Protein AF-A0A5B9PBV9-F1 (afdb_monomer)

pLDDT: mean 81.05, std 15.02, range [43.16, 98.0]

Radius of gyration: 19.59 Å; Cα contacts (8 Å, |Δi|>4): 240; chains: 1; bounding box: 50×51×48 Å

Foldseek 3Di:
DDDDPVNVVVVVVVVVVVVVPQPFDWDQPPPVPSDTWTFRDDPVNVVPFDFDDPPDPDQLADPVNLVVLQVVLQVVCCVQCVVVQWHRKDWDDWDKDFPDPPPPDPRGTFIWIKIKIWTDGRPPDPDGTFIWIWTQGSNRQITTIDTDPDPVSRVSSCVVRPRPVD

Secondary structure (DSSP, 8-state):
----HHHHHHHHHHHHHHHH-----------SS-PPPP----HHHHHHSPP--TTSSS-SS-HHHHHHHHHHHHHHHHHHTGGGTEEEEEE---EEEES---TT-SS---EEEEEEEEEEESS----PPEEEEEEEETTS-EEEPPPSS-HHHHHHHHHHS--TT-

Organism: NCBI:txid980251

Mean predicted aligned error: 9.45 Å

Nearest PDB structures (foldseek):
  8gja-assembly1_B  TM=4.152E-01  e=7.943E-01  Alvinella pompejana
  8gja-assembly2_D  TM=4.311E-01  e=1.116E+00  Alvinella pompejana
  8gja-assembly3_F  TM=4.054E-01  e=1.567E+00  Alvinella pompejana
  5wd6-assembly1_B-2  TM=2.099E-01  e=1.567E+00  Bos taurus
  8f2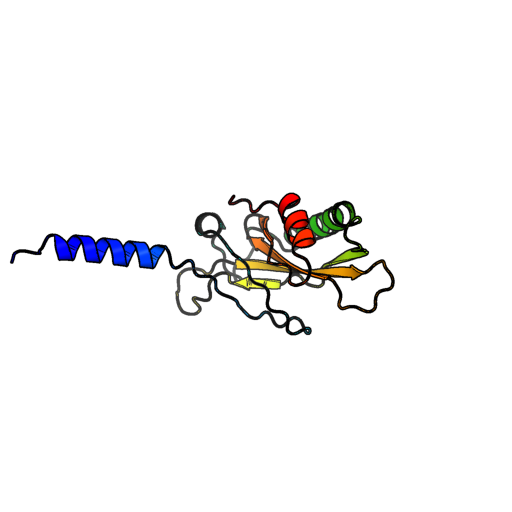u-assembly1_J  TM=2.669E-01  e=7.229E+00  Homo sapiens

Solvent-accessible surface area (backbone atoms only — not comparable to full-atom values): 9981 Å² total; per-residue (Å²): 136,84,80,54,71,67,59,55,53,52,51,52,50,51,54,52,53,58,68,64,60,66,82,78,62,72,57,76,51,79,68,94,72,76,58,61,51,43,60,83,77,55,70,67,60,60,66,70,33,59,77,52,53,97,86,53,79,81,58,87,48,46,69,70,58,53,50,52,53,52,51,51,48,29,54,50,47,45,64,72,37,51,88,71,50,36,37,64,42,44,68,81,57,78,43,83,42,70,75,51,88,58,88,82,51,94,70,67,49,36,47,28,36,41,34,43,34,41,24,39,66,59,81,78,65,94,64,82,62,50,54,39,40,34,38,36,37,32,74,67,53,60,41,71,31,55,47,86,84,44,69,68,59,39,54,51,50,39,68,78,50,53,55,90,82,118

Sequence (166 aa):
MKISILNLLLAVVIVALSFAILTQRKKPLDISTGDSFSWSIRQEALKASPTWSATEENPPLSVRKALGIADEIASNMNTETKQFDVGKWTFDSLDLVPLDNNLYSENRSKWCYLVPFQGVRLSGHSGPPYVMSMLILMDGRVIVGETHYDANLGDAIKRIYPDPTE

Structure (mmCIF, N/CA/C/O backbone):
data_AF-A0A5B9PBV9-F1
#
_entry.id   AF-A0A5B9PBV9-F1
#
loop_
_atom_site.group_PDB
_atom_site.id
_atom_site.type_symbol
_atom_site.label_atom_id
_atom_site.label_alt_id
_atom_site.label_comp_id
_atom_site.label_asym_id
_atom_site.label_entity_id
_atom_site.label_seq_id
_atom_site.pdbx_PDB_ins_code
_atom_site.Cartn_x
_atom_site.Cartn_y
_atom_site.Cartn_z
_atom_site.occupancy
_atom_site.B_iso_or_equiv
_atom_site.auth_seq_id
_atom_site.auth_comp_id
_atom_site.auth_asym_id
_atom_site.auth_atom_id
_atom_site.pdbx_PDB_model_num
ATOM 1 N N . MET A 1 1 ? -34.549 -37.134 23.822 1.00 59.34 1 MET A N 1
ATOM 2 C CA . MET A 1 1 ? -34.304 -36.572 22.476 1.00 59.34 1 MET A CA 1
ATOM 3 C C . MET A 1 1 ? -32.890 -36.975 22.061 1.00 59.34 1 MET A C 1
ATOM 5 O O . MET A 1 1 ? -31.949 -36.508 22.685 1.00 59.34 1 MET A O 1
ATOM 9 N N . LYS A 1 2 ? -32.715 -37.938 21.142 1.00 71.25 2 LYS A N 1
ATOM 10 C CA . LYS A 1 2 ? -31.380 -38.400 20.712 1.00 71.25 2 LYS A CA 1
ATOM 11 C C . LYS A 1 2 ? -30.954 -37.584 19.495 1.00 71.25 2 LYS A C 1
ATOM 13 O O . LYS A 1 2 ? -31.520 -37.758 18.421 1.00 71.25 2 LYS A O 1
ATOM 18 N N . ILE A 1 3 ? -29.994 -36.682 19.673 1.00 65.12 3 ILE A N 1
ATOM 19 C CA . ILE A 1 3 ? -29.354 -35.999 18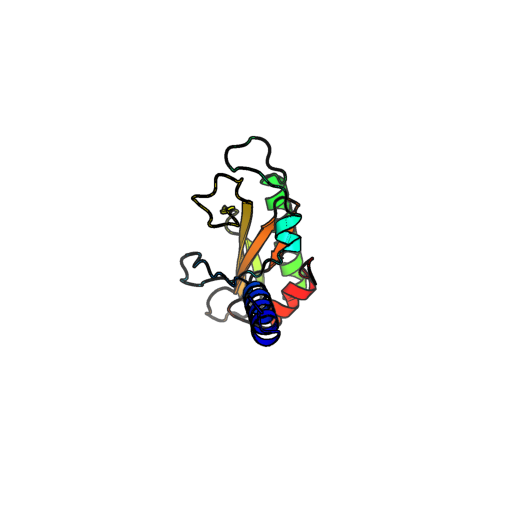.547 1.00 65.12 3 ILE A CA 1
ATOM 20 C C . ILE A 1 3 ? -28.463 -37.039 17.860 1.00 65.12 3 ILE A C 1
ATOM 22 O O . ILE A 1 3 ? -27.589 -37.626 18.494 1.00 65.12 3 ILE A O 1
ATOM 26 N N . SER A 1 4 ? -28.746 -37.326 16.589 1.00 84.44 4 SER A N 1
ATOM 27 C CA . SER A 1 4 ? -27.957 -38.261 15.786 1.00 84.44 4 SER A CA 1
ATOM 28 C C . SER A 1 4 ? -26.538 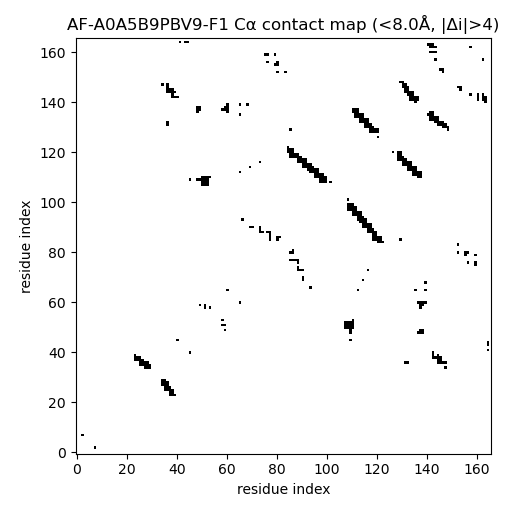-37.720 15.598 1.00 84.44 4 SER A C 1
ATOM 30 O O . SER A 1 4 ? -26.369 -36.543 15.281 1.00 84.44 4 SER A O 1
ATOM 32 N N . ILE A 1 5 ? -25.528 -38.583 15.745 1.00 85.81 5 ILE A N 1
ATOM 33 C CA . ILE A 1 5 ? -24.103 -38.264 15.523 1.00 85.81 5 ILE A CA 1
ATOM 34 C C . ILE A 1 5 ? -23.886 -37.652 14.125 1.00 85.81 5 ILE A C 1
ATOM 36 O O . ILE A 1 5 ? -23.039 -36.778 13.951 1.00 85.81 5 ILE A O 1
ATOM 40 N N . LEU A 1 6 ? -24.719 -38.034 13.151 1.00 82.69 6 LEU A N 1
ATOM 41 C CA . LEU A 1 6 ? -24.702 -37.484 11.796 1.00 82.69 6 LEU A CA 1
ATOM 42 C C . LEU A 1 6 ? -25.003 -35.974 11.763 1.00 82.69 6 LEU A C 1
ATOM 44 O O . LEU A 1 6 ? -24.358 -35.233 11.026 1.00 82.69 6 LEU A O 1
ATOM 48 N N . ASN A 1 7 ? -25.927 -35.500 12.606 1.00 81.81 7 ASN A N 1
ATOM 49 C CA . ASN A 1 7 ? -26.287 -34.081 12.677 1.00 81.81 7 ASN A CA 1
ATOM 50 C C . ASN A 1 7 ? -25.177 -33.247 13.329 1.00 81.81 7 ASN A C 1
ATOM 52 O O . ASN A 1 7 ? -24.993 -32.087 12.971 1.00 81.81 7 ASN A O 1
ATOM 56 N N . LEU A 1 8 ? -24.421 -33.842 14.260 1.00 84.75 8 LEU A N 1
ATOM 57 C CA . LEU A 1 8 ? -23.285 -33.179 14.897 1.00 84.75 8 LEU A CA 1
ATOM 58 C C . LEU A 1 8 ? -22.144 -32.963 13.892 1.00 84.75 8 LEU A C 1
ATOM 60 O O . LEU A 1 8 ? -21.598 -31.868 13.806 1.00 84.75 8 LEU A O 1
ATOM 64 N N . LEU A 1 9 ? -21.824 -33.985 13.092 1.00 87.50 9 LEU A N 1
ATOM 65 C CA . LEU A 1 9 ? -20.776 -33.895 12.071 1.00 87.50 9 LEU A CA 1
ATOM 66 C C . LEU A 1 9 ? -21.137 -32.900 10.963 1.00 87.50 9 LEU A C 1
ATOM 68 O O . LEU A 1 9 ? -20.291 -32.102 10.564 1.00 87.50 9 LEU A O 1
ATOM 72 N N . LEU A 1 10 ? -22.397 -32.889 10.519 1.00 85.69 10 LEU A N 1
ATOM 73 C CA . LEU A 1 10 ? -22.866 -31.933 9.516 1.00 85.69 10 LEU A CA 1
ATOM 74 C C . LEU A 1 10 ? -22.732 -30.482 10.010 1.00 85.69 10 LEU A C 1
ATOM 76 O O . LEU A 1 10 ? -22.262 -29.622 9.268 1.00 85.69 10 LEU A O 1
ATOM 80 N N . ALA A 1 11 ? -23.081 -30.213 11.272 1.00 83.19 11 ALA A N 1
ATOM 81 C CA . ALA A 1 11 ? -22.955 -28.881 11.860 1.00 83.19 11 ALA A CA 1
ATOM 82 C C . ALA A 1 11 ? -21.491 -28.411 11.930 1.00 83.19 11 ALA A C 1
ATOM 84 O O . ALA A 1 11 ? -21.205 -27.263 11.600 1.00 83.19 11 ALA A O 1
ATOM 85 N N . VAL A 1 12 ? -20.552 -29.294 12.286 1.00 84.19 12 VAL A N 1
ATOM 86 C CA . VAL A 1 12 ? -19.116 -28.960 12.332 1.00 84.19 12 VAL A CA 1
ATOM 87 C C . VAL A 1 12 ? -18.574 -28.634 10.938 1.00 84.19 12 VAL A C 1
ATOM 89 O O . VAL A 1 12 ? -17.844 -27.657 10.782 1.00 84.19 12 VAL A O 1
ATOM 92 N N . VAL A 1 13 ? -18.971 -29.395 9.915 1.00 79.88 13 VAL A N 1
ATOM 93 C CA . VAL A 1 13 ? -18.556 -29.149 8.523 1.00 79.88 13 VAL A CA 1
ATOM 94 C C . VAL A 1 13 ? -19.100 -27.815 8.010 1.00 79.88 13 VAL A C 1
ATOM 96 O O . VAL A 1 13 ? -18.354 -27.056 7.397 1.00 79.88 13 VAL A O 1
ATOM 99 N N . ILE A 1 14 ? -20.359 -27.482 8.314 1.00 74.50 14 ILE A N 1
ATOM 100 C CA . ILE A 1 14 ? -20.957 -26.190 7.944 1.00 74.50 14 ILE A CA 1
ATOM 101 C C . ILE A 1 14 ? -20.210 -25.035 8.623 1.00 74.50 14 ILE A C 1
ATOM 103 O O . ILE A 1 14 ? -19.864 -24.064 7.954 1.00 74.50 14 ILE A O 1
ATOM 107 N N . VAL A 1 15 ? -19.900 -25.138 9.919 1.00 73.75 15 VAL A N 1
ATOM 108 C CA . VAL A 1 15 ? -19.156 -24.098 10.654 1.00 73.75 15 VAL A CA 1
ATOM 109 C C . VAL A 1 15 ? -17.738 -23.927 10.096 1.00 73.75 15 VAL A C 1
ATOM 111 O O . VAL A 1 15 ? -17.290 -22.798 9.904 1.00 73.75 15 VAL A O 1
ATOM 114 N N . ALA A 1 16 ? -17.054 -25.026 9.768 1.00 65.38 16 ALA A N 1
ATOM 115 C CA . ALA A 1 16 ? -15.715 -24.991 9.181 1.00 65.38 16 ALA A CA 1
ATOM 116 C C . ALA A 1 16 ? -15.710 -24.384 7.766 1.00 65.38 16 ALA A C 1
ATOM 118 O O . ALA A 1 16 ? -14.874 -23.534 7.468 1.00 65.38 16 ALA A O 1
ATOM 119 N N . LEU A 1 17 ? -16.680 -24.748 6.918 1.00 60.38 17 LEU A N 1
ATOM 120 C CA . LEU A 1 17 ? -16.860 -24.137 5.597 1.00 60.38 17 LEU A CA 1
ATOM 121 C C . LEU A 1 17 ? -17.197 -22.648 5.705 1.00 60.38 17 LEU A C 1
ATOM 123 O O . LEU A 1 17 ? -16.698 -21.859 4.913 1.00 60.38 17 LEU A O 1
ATOM 127 N N . SER A 1 18 ? -17.970 -22.246 6.715 1.00 58.47 18 SER A N 1
ATOM 128 C CA . SER A 1 18 ? -18.301 -20.835 6.959 1.00 58.47 18 SER A CA 1
ATOM 129 C C . SER A 1 18 ? -17.070 -20.009 7.337 1.00 58.47 18 SER A C 1
ATOM 131 O O . SER A 1 18 ? -16.956 -18.858 6.927 1.00 58.47 18 SER A O 1
ATOM 133 N N . PHE A 1 19 ? -16.135 -20.597 8.091 1.00 55.84 19 PHE A N 1
ATOM 134 C CA . PHE A 1 19 ? -14.859 -19.967 8.442 1.00 55.84 19 PHE A CA 1
ATOM 135 C C . PHE A 1 19 ? -13.872 -19.916 7.268 1.00 55.84 19 PHE A C 1
ATOM 137 O O . PHE A 1 19 ? -13.050 -19.007 7.204 1.00 55.84 19 PHE A O 1
ATOM 144 N N . ALA A 1 20 ? -13.961 -20.871 6.339 1.00 54.41 20 ALA A N 1
ATOM 145 C CA . ALA A 1 20 ? -13.105 -20.945 5.157 1.00 54.41 20 ALA A CA 1
ATOM 146 C C . ALA A 1 20 ? -13.568 -20.049 3.998 1.00 54.41 20 ALA A C 1
ATOM 148 O O . ALA A 1 20 ? -12.806 -19.856 3.048 1.00 54.41 20 ALA A O 1
ATOM 149 N N . ILE A 1 21 ? -14.772 -19.463 4.067 1.00 50.50 21 ILE A N 1
ATOM 150 C CA . ILE A 1 21 ? -15.186 -18.377 3.167 1.00 50.50 21 ILE A CA 1
ATOM 151 C C . ILE A 1 21 ? -14.441 -17.116 3.611 1.00 50.50 21 ILE A C 1
ATOM 153 O O . ILE A 1 21 ? -14.969 -16.200 4.240 1.00 50.50 21 ILE A O 1
ATOM 157 N N . LEU A 1 22 ? -13.150 -17.125 3.290 1.00 51.12 22 LEU A N 1
ATOM 158 C CA . LEU A 1 22 ? -12.268 -15.984 3.250 1.00 51.12 22 LEU A CA 1
ATOM 159 C C . LEU A 1 22 ? -13.015 -14.891 2.489 1.00 51.12 22 LEU A C 1
ATOM 161 O O . LEU A 1 22 ? -13.357 -15.043 1.315 1.00 51.12 22 LEU A O 1
ATOM 165 N N . THR A 1 23 ? -13.318 -13.800 3.173 1.00 51.47 23 THR A N 1
ATOM 166 C CA . THR A 1 23 ? -13.907 -12.615 2.568 1.00 51.47 23 THR A CA 1
ATOM 167 C C . THR A 1 23 ? -12.895 -11.981 1.617 1.00 51.47 23 THR A C 1
ATOM 169 O O . THR A 1 23 ? -12.255 -10.993 1.962 1.00 51.47 23 THR A O 1
ATOM 172 N N . GLN A 1 24 ? -12.754 -12.521 0.404 1.00 47.03 24 GLN A N 1
ATOM 173 C CA . GLN A 1 24 ? -12.255 -11.747 -0.725 1.00 47.03 24 GLN A CA 1
ATOM 174 C C . GLN A 1 24 ? -13.316 -10.695 -1.038 1.00 47.03 24 GLN A C 1
ATOM 176 O O . GLN A 1 24 ? -14.338 -10.977 -1.662 1.00 47.03 24 GLN A O 1
ATOM 181 N N . ARG A 1 25 ? -13.119 -9.474 -0.543 1.00 50.69 25 ARG A N 1
ATOM 182 C CA . ARG A 1 25 ? -13.978 -8.340 -0.884 1.00 50.69 25 ARG A CA 1
ATOM 183 C C . ARG A 1 25 ? -13.215 -7.404 -1.803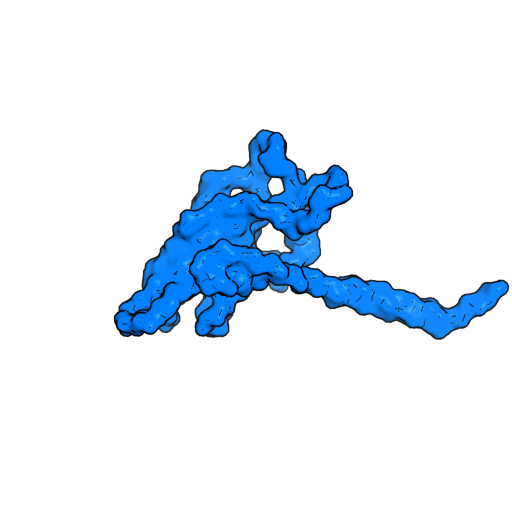 1.00 50.69 25 ARG A C 1
ATOM 185 O O . ARG A 1 25 ? -12.316 -6.696 -1.370 1.00 50.69 25 ARG A O 1
ATOM 192 N N . LYS A 1 26 ? -13.620 -7.386 -3.072 1.00 44.25 26 LYS A N 1
ATOM 193 C CA . LYS A 1 26 ? -13.224 -6.356 -4.030 1.00 44.25 26 LYS A CA 1
ATOM 194 C C . LYS A 1 26 ? -14.063 -5.113 -3.749 1.00 44.25 26 LYS A C 1
ATOM 196 O O . LYS A 1 26 ? -15.278 -5.140 -3.933 1.00 44.25 26 LYS A O 1
ATOM 201 N N . LYS A 1 27 ? -13.442 -4.040 -3.266 1.00 45.50 27 LYS A N 1
ATOM 202 C CA . LYS A 1 27 ? -14.033 -2.704 -3.380 1.00 45.50 27 LYS A CA 1
ATOM 203 C C . LYS A 1 27 ? -13.518 -2.141 -4.707 1.00 45.50 27 LYS A C 1
ATOM 205 O O . LYS A 1 27 ? -12.302 -2.084 -4.865 1.00 45.50 27 LYS A O 1
ATOM 210 N N . PRO A 1 28 ? -14.385 -1.763 -5.659 1.00 43.47 28 PRO A N 1
ATOM 211 C CA . PRO A 1 28 ? -13.933 -1.008 -6.815 1.00 43.47 28 PRO A CA 1
ATOM 212 C C . PRO A 1 28 ? -13.484 0.357 -6.297 1.00 43.47 28 PRO A C 1
ATOM 214 O O . PRO A 1 28 ? -14.296 1.168 -5.852 1.00 43.47 28 PRO A O 1
ATOM 217 N N . LEU A 1 29 ? -12.174 0.557 -6.244 1.00 49.44 29 LEU A N 1
ATOM 218 C CA . LEU A 1 29 ? -11.598 1.862 -6.005 1.00 49.44 29 LEU A CA 1
ATOM 219 C C . LEU A 1 29 ? -11.495 2.533 -7.373 1.00 49.44 29 LEU A C 1
ATOM 221 O O . LEU A 1 29 ? -10.679 2.133 -8.195 1.00 49.44 29 LEU A O 1
ATOM 225 N N . ASP A 1 30 ? -12.378 3.489 -7.637 1.00 43.16 30 ASP A N 1
ATOM 226 C CA . ASP A 1 30 ? -12.434 4.184 -8.921 1.00 43.16 30 ASP A CA 1
ATOM 227 C C . ASP A 1 30 ? -11.320 5.241 -8.996 1.00 43.16 30 ASP A C 1
ATOM 229 O O . ASP A 1 30 ? -11.527 6.417 -8.702 1.00 43.16 30 ASP A O 1
ATOM 233 N N . ILE A 1 31 ? -10.098 4.806 -9.322 1.00 49.69 31 ILE A N 1
ATOM 234 C CA . ILE A 1 31 ? -8.971 5.700 -9.625 1.00 49.69 31 ILE A CA 1
ATOM 235 C C . ILE A 1 31 ? -8.960 5.948 -11.133 1.00 49.69 31 ILE A C 1
ATOM 237 O O . ILE A 1 31 ? -8.095 5.410 -11.806 1.00 49.69 31 ILE A O 1
ATOM 241 N N . SER A 1 32 ? -9.940 6.680 -11.679 1.00 46.16 32 SER A N 1
ATOM 242 C CA . SER A 1 32 ? -9.975 7.285 -13.039 1.00 46.16 32 SER A CA 1
ATOM 243 C C . SER A 1 32 ? -9.660 6.412 -14.281 1.00 46.16 32 SER A C 1
ATOM 245 O O . SER A 1 32 ? -9.826 6.867 -15.411 1.00 46.16 32 SER A O 1
ATOM 247 N N . THR A 1 33 ? -9.264 5.156 -14.097 1.00 55.53 33 THR A N 1
ATOM 248 C CA . THR A 1 33 ? -8.814 4.168 -15.085 1.00 55.53 33 THR A CA 1
ATOM 249 C C . THR A 1 33 ? -9.770 2.979 -15.154 1.00 55.53 33 THR A C 1
ATOM 251 O O . THR A 1 33 ? -9.676 2.181 -16.080 1.00 55.53 33 THR A O 1
ATOM 254 N N . GLY A 1 34 ? -10.725 2.876 -14.218 1.00 61.31 34 GLY A N 1
ATOM 255 C CA . GLY A 1 34 ? -11.658 1.751 -14.112 1.00 61.31 34 GLY A CA 1
ATOM 256 C C . GLY A 1 34 ? -11.037 0.467 -13.548 1.00 61.31 34 GLY A C 1
ATOM 257 O O . GLY A 1 34 ? -11.735 -0.542 -13.440 1.00 61.31 34 GLY A O 1
ATOM 258 N N . ASP A 1 35 ? -9.757 0.495 -13.165 1.00 66.00 35 ASP A N 1
ATOM 259 C CA . ASP A 1 35 ? -9.057 -0.666 -12.624 1.00 66.00 35 ASP A CA 1
ATOM 260 C C . ASP A 1 35 ? -9.456 -0.918 -11.164 1.00 66.00 35 ASP A C 1
ATOM 262 O O . ASP A 1 35 ? -9.303 -0.067 -10.288 1.00 66.00 35 ASP A O 1
ATOM 266 N N . SER A 1 36 ? -9.970 -2.117 -10.885 1.00 71.00 36 SER A N 1
ATOM 267 C CA . SER A 1 36 ? -10.310 -2.541 -9.526 1.00 71.00 36 SER A CA 1
ATOM 268 C C . SER A 1 36 ? -9.152 -3.309 -8.898 1.00 71.00 36 SER A C 1
ATOM 270 O O . SER A 1 36 ? -8.811 -4.395 -9.358 1.00 71.00 36 SER A O 1
ATOM 272 N N . PHE A 1 37 ? -8.597 -2.812 -7.798 1.00 76.38 37 PHE A N 1
ATOM 273 C CA . PHE A 1 37 ? -7.577 -3.543 -7.047 1.00 76.38 37 PHE A CA 1
ATOM 274 C C . PHE A 1 37 ? -8.213 -4.503 -6.031 1.00 76.38 37 PHE A C 1
ATOM 276 O O . PHE A 1 37 ? -9.199 -4.169 -5.367 1.00 76.38 37 PHE A O 1
ATOM 283 N N . SER A 1 38 ? -7.641 -5.702 -5.896 1.00 80.06 38 SER A N 1
ATOM 284 C CA . SER A 1 38 ? -7.926 -6.615 -4.783 1.00 80.06 38 SER A CA 1
ATOM 285 C C . SER A 1 38 ? -6.797 -6.563 -3.760 1.00 80.06 38 SER A C 1
ATOM 287 O O . SER A 1 38 ? -5.622 -6.596 -4.123 1.00 80.06 38 SER A O 1
ATOM 289 N N . TRP A 1 39 ? -7.164 -6.591 -2.479 1.00 83.38 39 TRP A N 1
ATOM 290 C CA . TRP A 1 39 ? -6.241 -6.864 -1.379 1.00 83.38 39 TRP A CA 1
ATOM 291 C C . TRP A 1 39 ? -6.730 -8.085 -0.609 1.00 83.38 39 TRP A C 1
ATOM 293 O O . TRP A 1 39 ? -7.934 -8.252 -0.391 1.00 83.38 39 TRP A O 1
ATOM 303 N N . SER A 1 40 ? -5.793 -8.919 -0.173 1.00 80.94 40 SER A N 1
ATOM 304 C CA . SER A 1 40 ? -6.053 -9.978 0.795 1.00 80.94 40 SER A CA 1
ATOM 305 C C . SER A 1 40 ? -5.390 -9.580 2.104 1.00 80.94 40 SER A C 1
ATOM 307 O O . SER A 1 40 ? -4.188 -9.349 2.145 1.00 80.94 40 SER A O 1
ATOM 309 N N . ILE A 1 41 ? -6.180 -9.453 3.167 1.00 82.44 41 ILE A N 1
ATOM 310 C CA . ILE A 1 41 ? -5.682 -9.125 4.503 1.00 82.44 41 ILE A CA 1
ATOM 311 C C . ILE A 1 41 ? -5.984 -10.321 5.388 1.00 82.44 41 ILE A C 1
ATOM 313 O O . ILE A 1 41 ? -7.156 -10.657 5.587 1.00 82.44 41 ILE A O 1
ATOM 317 N N . ARG A 1 42 ? -4.954 -10.965 5.944 1.00 80.81 42 ARG A N 1
ATOM 318 C CA . ARG A 1 42 ? -5.196 -12.060 6.887 1.00 80.81 42 ARG A CA 1
ATOM 319 C C . ARG A 1 42 ? -5.824 -11.555 8.178 1.00 80.81 42 ARG A C 1
ATOM 321 O O . ARG A 1 42 ? -5.588 -10.428 8.627 1.00 80.81 42 ARG A O 1
ATOM 328 N N . GLN A 1 43 ? -6.609 -12.421 8.811 1.00 80.88 43 GLN A N 1
ATOM 329 C CA . GLN A 1 43 ? -7.327 -12.070 10.030 1.00 80.88 43 GLN A CA 1
ATOM 330 C C . GLN A 1 43 ? -6.366 -11.731 11.179 1.00 80.88 43 GLN A C 1
ATOM 332 O O . GLN A 1 43 ? -6.689 -10.889 12.012 1.00 80.88 43 GLN A O 1
ATOM 337 N N . GLU A 1 44 ? -5.183 -12.343 11.224 1.00 84.06 44 GLU A N 1
ATOM 338 C CA . GLU A 1 44 ? -4.132 -12.076 12.211 1.00 84.06 44 GLU A CA 1
ATOM 339 C C . GLU A 1 44 ? -3.596 -10.653 12.064 1.00 84.06 44 GLU A C 1
ATOM 341 O O . GLU A 1 44 ? -3.487 -9.927 13.054 1.00 84.06 44 GLU A O 1
ATOM 346 N N . ALA A 1 45 ? -3.329 -10.219 10.827 1.00 84.31 45 ALA A N 1
ATOM 347 C CA . ALA A 1 45 ? -2.912 -8.851 10.561 1.00 84.31 45 ALA A CA 1
ATOM 348 C C . ALA A 1 45 ? -4.002 -7.859 10.937 1.00 84.31 45 ALA A C 1
ATOM 350 O O . ALA A 1 45 ? -3.733 -6.904 11.670 1.00 84.31 45 ALA A O 1
ATOM 351 N N . LEU A 1 46 ? -5.241 -8.146 10.541 1.00 85.94 46 LEU A N 1
ATOM 352 C CA . LEU A 1 46 ? -6.374 -7.322 10.922 1.00 85.94 46 LEU A CA 1
ATOM 353 C C . LEU A 1 46 ? -6.506 -7.240 12.445 1.00 85.94 46 LEU A C 1
ATOM 355 O O . LEU A 1 46 ? -6.673 -6.144 12.959 1.00 85.94 46 LEU A O 1
ATOM 359 N N . LYS A 1 47 ? -6.387 -8.350 13.185 1.00 86.25 47 LYS A N 1
ATOM 360 C CA . LYS A 1 47 ? -6.467 -8.393 14.658 1.00 86.25 47 LYS A CA 1
ATOM 361 C C . LYS A 1 47 ? -5.363 -7.579 15.331 1.00 86.25 47 LYS A C 1
ATOM 363 O O . LYS A 1 47 ? -5.683 -6.831 16.249 1.00 86.25 47 LYS A O 1
ATOM 368 N N . ALA A 1 48 ? -4.125 -7.692 14.854 1.00 88.38 48 ALA A N 1
ATOM 369 C CA . ALA A 1 48 ? -2.972 -6.993 15.418 1.00 88.38 48 ALA A CA 1
ATOM 370 C C . ALA A 1 48 ? -2.955 -5.482 15.118 1.00 88.38 48 ALA A C 1
ATOM 372 O O . ALA A 1 48 ? -2.401 -4.726 15.911 1.00 88.38 48 ALA A O 1
ATOM 373 N N . SER A 1 49 ? -3.605 -5.029 14.036 1.00 89.62 49 SER A N 1
ATOM 374 C CA . SER A 1 49 ? -3.731 -3.592 13.761 1.00 89.62 49 SER A CA 1
ATOM 375 C C . SER A 1 49 ? -4.490 -2.896 14.899 1.00 89.62 49 SER A C 1
ATOM 377 O O . SER A 1 49 ? -5.570 -3.371 15.279 1.00 89.62 49 SER A O 1
ATOM 379 N N . PRO A 1 50 ? -3.986 -1.767 15.427 1.00 91.75 50 PRO A N 1
ATOM 380 C CA . PRO A 1 50 ? -4.638 -1.053 16.511 1.00 91.75 50 PRO A CA 1
ATOM 381 C C . PRO A 1 50 ? -6.016 -0.555 16.080 1.00 91.75 50 PRO A C 1
ATOM 383 O O . PRO A 1 50 ? -6.262 -0.230 14.916 1.00 91.75 50 PRO A O 1
ATOM 386 N N . THR A 1 51 ? -6.919 -0.517 17.050 1.00 89.69 51 THR A N 1
ATOM 387 C CA . THR A 1 51 ? -8.258 0.029 16.880 1.00 89.69 51 THR A CA 1
ATOM 388 C C . THR A 1 51 ? -8.218 1.530 17.163 1.00 89.69 51 THR A C 1
ATOM 390 O O . THR A 1 51 ? -7.826 1.925 18.259 1.00 89.69 51 THR A O 1
ATOM 393 N N . TRP A 1 52 ? -8.626 2.351 16.196 1.00 89.44 52 TRP A N 1
ATOM 394 C CA . TRP A 1 52 ? -8.584 3.818 16.254 1.00 89.44 52 TRP A CA 1
ATOM 395 C C . TRP A 1 52 ? -9.696 4.398 15.374 1.00 89.44 52 TRP A C 1
ATOM 397 O O . TRP A 1 52 ? -10.046 3.772 14.378 1.00 89.44 52 TRP A O 1
ATOM 407 N N . SER A 1 53 ? -10.261 5.554 15.719 1.00 84.50 53 SER A N 1
ATOM 408 C CA . SER A 1 53 ? -11.294 6.226 14.910 1.00 84.50 53 SER A CA 1
ATOM 409 C C . SER A 1 53 ? -10.727 7.412 14.133 1.00 84.50 53 SER A C 1
ATOM 411 O O . SER A 1 53 ? -9.969 8.187 14.696 1.00 84.50 53 SER A O 1
ATOM 413 N N . ALA A 1 54 ? -11.194 7.652 12.901 1.00 87.25 54 ALA A N 1
ATOM 414 C CA . ALA A 1 54 ? -10.826 8.838 12.111 1.00 87.25 54 ALA A CA 1
ATOM 415 C C . ALA A 1 54 ? -11.100 10.187 12.808 1.00 87.25 54 ALA A C 1
ATOM 417 O O . ALA A 1 54 ? -10.532 11.206 12.424 1.00 87.25 54 ALA A O 1
ATOM 418 N N . THR A 1 55 ? -11.976 10.201 13.816 1.00 87.94 55 THR A N 1
ATOM 419 C CA . THR A 1 55 ? -12.304 11.387 14.620 1.00 87.94 55 THR A CA 1
ATOM 420 C C . THR A 1 55 ? -11.452 11.535 15.882 1.00 87.94 55 THR A C 1
ATOM 422 O O . THR A 1 55 ? -11.559 12.554 16.558 1.00 87.94 55 THR A O 1
ATOM 425 N N . GLU A 1 56 ? -10.679 10.516 16.264 1.00 90.69 56 GLU A N 1
ATOM 426 C CA . GLU A 1 56 ? -9.789 10.575 17.424 1.00 90.69 56 GLU A CA 1
ATOM 427 C C . GLU A 1 56 ? -8.511 11.343 17.064 1.00 90.69 56 GLU A C 1
ATOM 429 O O . GLU A 1 56 ? -7.977 11.230 15.963 1.00 90.69 56 GLU A O 1
ATOM 434 N N . GLU A 1 57 ? -7.983 12.124 18.002 1.00 92.25 57 GLU A N 1
ATOM 435 C CA . GLU A 1 57 ? -6.676 12.755 17.818 1.00 92.25 57 GLU A CA 1
ATOM 436 C C . GLU A 1 57 ? -5.553 11.704 17.863 1.00 92.25 57 GLU A C 1
ATOM 438 O O . GLU A 1 57 ? -5.699 10.646 18.474 1.00 92.25 57 GLU A O 1
ATOM 443 N N . ASN A 1 58 ? -4.401 12.018 17.261 1.00 94.19 58 ASN A N 1
ATOM 444 C CA . ASN A 1 58 ? -3.175 11.209 17.323 1.00 94.19 58 ASN A CA 1
ATOM 445 C C . ASN A 1 58 ? -3.343 9.756 16.818 1.00 94.19 58 ASN A C 1
ATOM 447 O O . ASN A 1 58 ? -3.327 8.819 17.621 1.00 94.19 58 ASN A O 1
ATOM 451 N N . PRO A 1 59 ? -3.454 9.532 15.491 1.00 95.38 59 PRO A N 1
ATOM 452 C CA . PRO A 1 59 ? -3.499 8.179 14.942 1.00 95.38 59 PRO A CA 1
ATOM 453 C C . PRO A 1 59 ? -2.257 7.363 15.336 1.00 95.38 59 PRO A C 1
ATOM 455 O O . PRO A 1 59 ? -1.153 7.922 15.365 1.00 95.38 59 PRO A O 1
ATOM 458 N N . PRO A 1 60 ? -2.389 6.036 15.555 1.00 96.75 60 PRO A N 1
ATOM 459 C CA . PRO A 1 60 ? -1.255 5.159 15.857 1.00 96.75 60 PRO A CA 1
ATOM 460 C C . PRO A 1 60 ? -0.133 5.242 14.811 1.00 96.75 60 PRO A C 1
ATOM 462 O O . PRO A 1 60 ? 1.050 5.158 15.145 1.00 96.75 60 PRO A O 1
ATOM 465 N N . LEU A 1 61 ? -0.509 5.482 13.552 1.00 97.44 61 LEU A N 1
ATOM 466 C CA . LEU A 1 61 ? 0.396 5.824 12.467 1.00 97.44 61 LEU A CA 1
ATOM 467 C C . LEU A 1 61 ? 0.060 7.216 11.927 1.00 97.44 61 LEU A C 1
ATOM 469 O O . LEU A 1 61 ? -0.996 7.434 11.332 1.00 97.44 61 LEU A O 1
ATOM 473 N N . SER A 1 62 ? 0.983 8.160 12.097 1.00 96.94 62 SER A N 1
ATOM 474 C CA . SER A 1 62 ? 0.822 9.506 11.548 1.00 96.94 62 SER A CA 1
ATOM 475 C C . SER A 1 62 ? 0.930 9.517 10.023 1.00 96.94 62 SER A C 1
ATOM 477 O O . SER A 1 62 ? 1.707 8.760 9.438 1.00 96.94 62 SER A O 1
ATOM 479 N N . VAL A 1 63 ? 0.217 10.451 9.386 1.00 96.62 63 VAL A N 1
ATOM 480 C CA . VAL A 1 63 ? 0.270 10.691 7.932 1.00 96.62 63 VAL A CA 1
ATOM 481 C C . VAL A 1 63 ? 1.713 10.862 7.451 1.00 96.62 63 VAL A C 1
ATOM 483 O O . VAL A 1 63 ? 2.122 10.253 6.471 1.00 96.62 63 VAL A O 1
ATOM 486 N N . ARG A 1 64 ? 2.531 11.629 8.185 1.00 97.44 64 ARG A N 1
ATOM 487 C CA . ARG A 1 64 ? 3.945 11.848 7.842 1.00 97.44 64 ARG A CA 1
ATOM 488 C C . ARG A 1 64 ? 4.756 10.551 7.833 1.00 97.44 64 ARG A C 1
ATOM 490 O O . ARG A 1 64 ? 5.617 10.383 6.976 1.00 97.44 64 ARG A O 1
ATOM 497 N N . LYS A 1 65 ? 4.506 9.650 8.787 1.00 98.00 65 LYS A N 1
ATOM 498 C CA . LYS A 1 65 ? 5.194 8.357 8.840 1.00 98.00 65 LYS A CA 1
ATOM 499 C C . LYS A 1 65 ? 4.711 7.434 7.719 1.00 98.00 65 LYS A C 1
ATOM 501 O O . LYS A 1 65 ? 5.539 6.775 7.106 1.00 98.00 65 LYS A O 1
ATOM 506 N N . ALA A 1 66 ? 3.414 7.437 7.413 1.00 97.44 66 ALA A N 1
ATOM 507 C CA . ALA A 1 66 ? 2.860 6.700 6.278 1.00 97.44 66 ALA A CA 1
ATOM 508 C C . ALA A 1 66 ? 3.431 7.182 4.929 1.00 97.44 66 ALA A C 1
ATOM 510 O O . ALA A 1 66 ? 3.814 6.353 4.112 1.00 97.44 66 ALA A O 1
ATOM 511 N N . LEU A 1 67 ? 3.581 8.499 4.731 1.00 97.44 67 LEU A N 1
ATOM 512 C CA . LEU A 1 67 ? 4.257 9.064 3.554 1.00 97.44 67 LEU A CA 1
ATOM 513 C C . LEU A 1 67 ? 5.714 8.607 3.457 1.00 97.44 67 LEU A C 1
ATOM 515 O O . LEU A 1 67 ? 6.140 8.182 2.393 1.00 97.44 67 LEU A O 1
ATOM 519 N N . GLY A 1 68 ? 6.456 8.620 4.570 1.00 97.56 68 GLY A N 1
ATOM 520 C CA . GLY A 1 68 ? 7.834 8.121 4.586 1.00 97.56 68 GLY A CA 1
ATOM 521 C C . GLY A 1 68 ? 7.941 6.646 4.187 1.00 97.56 68 GLY A C 1
ATOM 522 O O . GLY A 1 68 ? 8.841 6.285 3.436 1.00 97.56 68 GLY A O 1
ATOM 523 N N . ILE A 1 69 ? 6.992 5.811 4.628 1.00 97.31 69 ILE A N 1
ATOM 524 C CA . ILE A 1 69 ? 6.894 4.408 4.198 1.00 97.31 69 ILE A CA 1
ATOM 525 C C . ILE A 1 69 ? 6.603 4.333 2.689 1.00 97.31 69 ILE A C 1
ATOM 527 O O . ILE A 1 69 ? 7.261 3.581 1.979 1.00 97.31 69 ILE A O 1
ATOM 531 N N . ALA A 1 70 ? 5.658 5.126 2.175 1.00 96.31 70 ALA A N 1
ATOM 532 C CA . ALA A 1 70 ? 5.331 5.151 0.747 1.00 96.31 70 ALA A CA 1
ATOM 533 C C . ALA A 1 70 ? 6.512 5.602 -0.135 1.00 96.31 70 ALA A C 1
ATOM 535 O O . ALA A 1 70 ? 6.771 4.993 -1.174 1.00 96.31 70 ALA A O 1
ATOM 536 N N . ASP A 1 71 ? 7.254 6.627 0.293 1.00 96.12 71 ASP A N 1
ATOM 537 C CA . ASP A 1 71 ? 8.468 7.114 -0.373 1.00 96.12 71 ASP A CA 1
ATOM 538 C C . ASP A 1 71 ? 9.556 6.035 -0.425 1.00 96.12 71 ASP A C 1
ATOM 540 O O . ASP A 1 71 ? 10.151 5.792 -1.480 1.00 96.12 71 ASP A O 1
ATOM 544 N N . GLU A 1 72 ? 9.799 5.357 0.701 1.00 95.56 72 GLU A N 1
ATOM 545 C CA . GLU A 1 72 ? 10.745 4.241 0.780 1.00 95.56 72 GLU A CA 1
ATOM 546 C C . GLU A 1 72 ? 10.348 3.124 -0.192 1.00 95.56 72 GLU A C 1
ATOM 548 O O . GLU A 1 72 ? 11.190 2.608 -0.931 1.00 95.56 72 GLU A O 1
ATOM 553 N N . ILE A 1 73 ? 9.052 2.813 -0.269 1.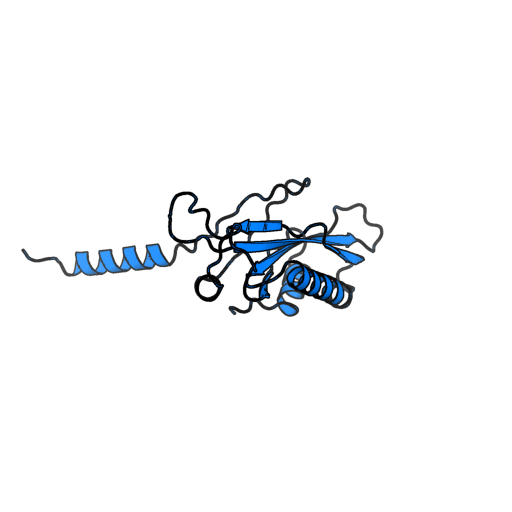00 94.69 73 ILE A N 1
ATOM 554 C CA . ILE A 1 73 ? 8.530 1.809 -1.194 1.00 94.69 73 ILE A CA 1
ATOM 555 C C . ILE A 1 73 ? 8.746 2.199 -2.652 1.00 94.69 73 ILE A C 1
ATOM 557 O O . ILE A 1 73 ? 9.296 1.407 -3.421 1.00 94.69 73 ILE A O 1
ATOM 561 N N . ALA A 1 74 ? 8.394 3.425 -3.039 1.00 93.75 74 ALA A N 1
ATOM 562 C CA . ALA A 1 74 ? 8.659 3.914 -4.389 1.00 93.75 74 ALA A CA 1
ATOM 563 C C . ALA A 1 74 ? 10.157 3.847 -4.730 1.00 93.75 74 ALA A C 1
ATOM 565 O O . ALA A 1 74 ? 10.527 3.418 -5.824 1.00 93.75 74 ALA A O 1
ATOM 566 N N . SER A 1 75 ? 11.032 4.236 -3.798 1.00 93.81 75 SER A N 1
ATOM 567 C CA . SER A 1 75 ? 12.487 4.196 -3.978 1.00 93.81 75 SER A CA 1
ATOM 568 C C . SER A 1 75 ? 13.017 2.773 -4.197 1.00 93.81 75 SER A C 1
ATOM 570 O O . SER A 1 75 ? 13.818 2.538 -5.109 1.00 93.81 75 SER A O 1
ATOM 572 N N . ASN A 1 76 ? 12.549 1.808 -3.408 1.00 92.75 76 ASN A N 1
ATOM 573 C CA . ASN A 1 76 ? 12.970 0.416 -3.541 1.00 92.75 76 ASN A CA 1
ATOM 574 C C . ASN A 1 76 ? 12.444 -0.199 -4.842 1.00 92.75 76 ASN A C 1
ATOM 576 O O . ASN A 1 76 ? 13.219 -0.804 -5.583 1.00 92.75 76 ASN A O 1
ATOM 580 N N . MET A 1 77 ? 11.175 0.036 -5.195 1.00 92.00 77 MET A N 1
ATOM 581 C CA . MET A 1 77 ? 10.624 -0.417 -6.477 1.00 92.00 77 MET A CA 1
ATOM 582 C C . MET A 1 77 ? 11.407 0.164 -7.660 1.00 92.00 77 MET A C 1
ATOM 584 O O . MET A 1 77 ? 11.786 -0.574 -8.561 1.00 92.00 77 MET A O 1
ATOM 588 N N . ASN A 1 78 ? 11.771 1.450 -7.617 1.00 91.44 78 ASN A N 1
ATOM 589 C CA . ASN A 1 78 ? 12.616 2.087 -8.636 1.00 91.44 78 ASN A CA 1
ATOM 590 C C . ASN A 1 78 ? 13.981 1.422 -8.831 1.00 91.44 78 ASN A C 1
ATOM 592 O O . ASN A 1 78 ? 14.585 1.563 -9.895 1.00 91.44 78 ASN A O 1
ATOM 596 N N . THR A 1 79 ? 14.493 0.740 -7.811 1.00 90.62 79 THR A N 1
ATOM 597 C CA . THR A 1 79 ? 15.774 0.034 -7.874 1.00 90.62 79 THR A CA 1
ATOM 598 C C . THR A 1 79 ? 15.584 -1.383 -8.401 1.00 90.62 79 THR A C 1
ATOM 600 O O . THR A 1 79 ? 16.273 -1.786 -9.338 1.00 90.62 79 THR A O 1
ATOM 603 N N . GLU A 1 80 ? 14.610 -2.101 -7.854 1.00 88.12 80 GLU A N 1
ATOM 604 C CA . GLU A 1 80 ? 14.407 -3.535 -8.070 1.00 88.12 80 GLU A CA 1
ATOM 605 C C . GLU A 1 80 ? 13.619 -3.856 -9.349 1.00 88.12 80 GLU A C 1
ATOM 607 O O . GLU A 1 80 ? 13.788 -4.925 -9.941 1.00 88.12 80 GLU A O 1
ATOM 612 N N . THR A 1 81 ? 12.769 -2.940 -9.832 1.00 86.31 81 THR A N 1
ATOM 613 C CA . THR A 1 81 ? 11.916 -3.209 -11.000 1.00 86.31 81 THR A CA 1
ATOM 614 C C . THR A 1 81 ? 12.503 -2.754 -12.334 1.00 86.31 81 THR A C 1
ATOM 616 O O . THR A 1 81 ? 11.841 -2.890 -13.362 1.00 86.31 81 THR A O 1
ATOM 619 N N . LYS A 1 82 ? 13.745 -2.248 -12.363 1.00 84.75 82 LYS A N 1
ATOM 620 C CA . LYS A 1 82 ? 14.391 -1.754 -13.599 1.00 84.75 82 LYS A CA 1
ATOM 621 C C . LYS A 1 82 ? 14.450 -2.801 -14.711 1.00 84.75 82 LYS A C 1
ATOM 623 O O . LYS A 1 82 ? 14.397 -2.462 -15.887 1.00 84.75 82 LYS A O 1
ATOM 628 N N . GLN A 1 83 ? 14.547 -4.074 -14.335 1.00 85.06 83 GLN A N 1
ATOM 629 C CA . GLN A 1 83 ? 14.589 -5.204 -15.265 1.00 85.06 83 GLN A CA 1
ATOM 630 C C . GLN A 1 83 ? 13.239 -5.520 -15.935 1.00 85.06 83 GLN A C 1
ATOM 632 O O . GLN A 1 83 ? 13.219 -6.252 -16.918 1.00 85.06 83 GLN A O 1
ATOM 637 N N . PHE A 1 84 ? 12.127 -4.968 -15.435 1.00 83.31 84 PHE A N 1
ATOM 638 C CA . PHE A 1 84 ? 10.774 -5.189 -15.969 1.00 83.31 84 PHE A CA 1
ATOM 639 C C . PHE A 1 84 ? 10.297 -4.044 -16.866 1.00 83.31 84 PHE A C 1
ATOM 641 O O . PHE A 1 84 ? 9.096 -3.850 -17.035 1.00 83.31 84 PHE A O 1
ATOM 648 N N . ASP A 1 85 ? 11.227 -3.245 -17.402 1.00 84.38 85 ASP A N 1
ATOM 649 C CA . ASP A 1 85 ? 10.903 -2.096 -18.255 1.00 84.38 85 ASP A CA 1
ATOM 650 C C . ASP A 1 85 ? 9.967 -1.066 -17.573 1.00 84.38 85 ASP A C 1
ATOM 652 O O . ASP A 1 85 ? 9.282 -0.252 -18.203 1.00 84.38 85 ASP A O 1
ATOM 656 N N . VAL A 1 86 ? 9.964 -1.083 -16.239 1.00 83.94 86 VAL A N 1
ATOM 657 C CA . VAL A 1 86 ? 9.283 -0.086 -15.424 1.00 83.94 86 VAL A CA 1
ATOM 658 C C . VAL A 1 86 ? 10.287 0.987 -15.044 1.00 83.94 86 VAL A C 1
ATOM 660 O O . VAL A 1 86 ? 11.355 0.719 -14.493 1.00 83.94 86 VAL A O 1
ATOM 663 N N . GLY A 1 87 ? 9.933 2.213 -15.389 1.00 86.19 87 GLY A N 1
ATOM 664 C CA . GLY A 1 87 ? 10.643 3.434 -15.073 1.00 86.19 87 GLY A CA 1
ATOM 665 C C . GLY A 1 87 ? 10.320 3.903 -13.669 1.00 86.19 87 GLY A C 1
ATOM 666 O O . GLY A 1 87 ? 10.215 3.109 -12.739 1.00 86.19 87 GLY A O 1
ATOM 667 N N . LYS A 1 88 ? 10.192 5.222 -13.507 1.00 92.06 88 LYS A N 1
ATOM 668 C CA . LYS A 1 88 ? 9.999 5.807 -12.185 1.00 92.06 88 LYS A CA 1
ATOM 669 C C . LYS A 1 88 ? 8.605 5.472 -11.640 1.00 92.06 88 LYS A C 1
ATOM 671 O O . LYS A 1 88 ? 7.607 5.884 -12.224 1.00 92.06 88 LYS A O 1
ATOM 676 N N . TRP A 1 89 ? 8.568 4.776 -10.514 1.00 93.81 89 TRP A N 1
ATOM 677 C CA . TRP A 1 89 ? 7.445 4.663 -9.602 1.00 93.81 89 TRP A CA 1
ATOM 678 C C . TRP A 1 89 ? 7.272 5.945 -8.797 1.00 93.81 89 TRP A C 1
ATOM 680 O O . TRP A 1 89 ? 8.229 6.472 -8.216 1.00 93.81 89 TRP A O 1
ATOM 690 N N . THR A 1 90 ? 6.031 6.409 -8.738 1.00 93.31 90 THR A N 1
ATOM 691 C CA . THR A 1 90 ? 5.560 7.522 -7.910 1.00 93.31 90 THR A CA 1
ATOM 692 C C . THR A 1 90 ? 4.220 7.144 -7.292 1.00 93.31 90 THR A C 1
ATOM 694 O O . THR A 1 90 ? 3.434 6.462 -7.947 1.00 93.31 90 THR A O 1
ATOM 697 N N . PHE A 1 91 ? 3.936 7.578 -6.064 1.00 92.38 91 PHE A N 1
ATOM 698 C CA . PHE A 1 91 ? 2.567 7.540 -5.542 1.00 92.38 91 PHE A CA 1
ATOM 699 C C . PHE A 1 91 ? 1.868 8.875 -5.795 1.00 92.38 91 PHE A C 1
ATOM 701 O O . PHE A 1 91 ? 2.528 9.911 -5.885 1.00 92.38 91 PHE A O 1
ATOM 708 N N . ASP A 1 92 ? 0.548 8.825 -5.946 1.00 88.06 92 ASP A N 1
ATOM 709 C CA . ASP A 1 92 ? -0.279 9.994 -6.275 1.00 88.06 92 ASP A CA 1
ATOM 710 C C . ASP A 1 92 ? -0.957 10.572 -5.026 1.00 88.06 92 ASP A C 1
ATOM 712 O O . ASP A 1 92 ? -0.843 11.759 -4.719 1.00 88.06 92 ASP A O 1
ATOM 716 N N . SER A 1 93 ? -1.598 9.702 -4.246 1.00 92.88 93 SER A N 1
ATOM 717 C CA . SER A 1 93 ? -2.350 10.076 -3.051 1.00 92.88 93 SER A CA 1
ATOM 718 C C . SER A 1 93 ? -2.001 9.201 -1.846 1.00 92.88 93 SER A C 1
ATOM 720 O O . SER A 1 93 ? -1.329 8.172 -1.949 1.00 92.88 93 SER A O 1
ATOM 722 N N . LEU A 1 94 ? -2.459 9.644 -0.676 1.00 95.19 94 LEU A N 1
ATOM 723 C CA . LEU A 1 94 ? -2.459 8.867 0.555 1.00 95.19 94 LEU A CA 1
ATOM 724 C C . LEU A 1 94 ? -3.830 9.031 1.212 1.00 95.19 94 LEU A C 1
ATOM 726 O O . LEU A 1 94 ? -4.090 10.034 1.879 1.00 95.19 94 LEU A O 1
ATOM 730 N N . ASP A 1 95 ? -4.698 8.044 1.025 1.00 94.69 95 ASP A N 1
ATOM 731 C CA . ASP A 1 95 ? -6.098 8.133 1.430 1.00 94.69 95 ASP A CA 1
ATOM 732 C C . ASP A 1 95 ? -6.359 7.312 2.691 1.00 94.69 95 ASP A C 1
ATOM 734 O O . ASP A 1 95 ? -6.007 6.138 2.776 1.00 94.69 95 ASP A O 1
ATOM 738 N N . LEU A 1 96 ? -6.991 7.915 3.695 1.00 93.69 96 LEU A N 1
ATOM 739 C CA . LEU A 1 96 ? -7.391 7.213 4.913 1.00 93.69 96 LEU A CA 1
ATOM 740 C C . LEU A 1 96 ? -8.711 6.468 4.665 1.00 93.69 96 LEU A C 1
ATOM 742 O O . LEU A 1 96 ? -9.743 7.099 4.432 1.00 93.69 96 LEU A O 1
ATOM 746 N N . VAL A 1 97 ? -8.700 5.135 4.742 1.00 91.62 97 VAL A N 1
ATOM 747 C CA . VAL A 1 97 ? -9.869 4.296 4.426 1.00 91.62 97 VAL A CA 1
ATOM 748 C C . VAL A 1 97 ? -10.206 3.307 5.550 1.00 91.62 97 VAL A C 1
ATOM 750 O O . VAL A 1 97 ? -9.304 2.798 6.223 1.00 91.62 97 VAL A O 1
ATOM 753 N N . PRO A 1 98 ? -11.499 3.006 5.777 1.00 90.12 98 PRO A N 1
ATOM 754 C CA . PRO A 1 98 ? -11.898 1.969 6.719 1.00 90.12 98 PRO A CA 1
ATOM 755 C C . PRO A 1 98 ? -11.656 0.574 6.119 1.00 90.12 98 PRO A C 1
ATOM 757 O O . PRO A 1 98 ? -12.001 0.308 4.964 1.00 90.12 98 PRO A O 1
ATOM 760 N N . LEU A 1 99 ? -11.090 -0.328 6.922 1.00 84.25 99 LEU A N 1
ATOM 761 C CA . LEU A 1 99 ? -10.856 -1.740 6.600 1.00 84.25 99 LEU A CA 1
ATOM 762 C C . LEU A 1 99 ? -12.131 -2.580 6.723 1.00 84.25 99 LEU A C 1
ATOM 764 O O . LEU A 1 99 ? -12.288 -3.574 6.015 1.00 84.25 99 LEU A O 1
ATOM 768 N N . ASP A 1 100 ? -13.051 -2.195 7.607 1.00 75.31 100 ASP A N 1
ATOM 769 C CA . ASP A 1 100 ? -14.351 -2.831 7.757 1.00 75.31 100 ASP A CA 1
ATOM 770 C C . ASP A 1 100 ? -15.471 -1.943 7.198 1.00 75.31 100 ASP A C 1
ATOM 772 O O . ASP A 1 100 ? -15.655 -0.790 7.564 1.00 75.31 100 ASP A O 1
ATOM 776 N N . ASN A 1 101 ? -16.296 -2.510 6.316 1.00 60.62 101 ASN A N 1
ATOM 777 C CA . ASN A 1 101 ? -17.518 -1.848 5.841 1.00 60.62 101 ASN A CA 1
ATOM 778 C C . ASN A 1 101 ? -18.665 -1.947 6.861 1.00 60.62 101 ASN A C 1
ATOM 780 O O . ASN A 1 101 ? -19.830 -1.832 6.477 1.00 60.62 101 ASN A O 1
ATOM 784 N N . ASN A 1 102 ? -18.379 -2.222 8.135 1.00 55.28 102 ASN A N 1
ATOM 785 C CA . ASN A 1 102 ? -19.411 -2.345 9.155 1.00 55.28 102 ASN A CA 1
ATOM 786 C C . ASN A 1 102 ? -19.839 -0.945 9.616 1.00 55.28 102 ASN A C 1
ATOM 788 O O . ASN A 1 102 ? -19.691 -0.577 10.773 1.00 55.28 102 ASN A O 1
ATOM 792 N N . LEU A 1 103 ? -20.415 -0.180 8.681 1.00 48.12 103 LEU A N 1
ATOM 793 C CA . LEU A 1 103 ? -20.956 1.174 8.860 1.00 48.12 103 LEU A CA 1
ATOM 794 C C . LEU A 1 103 ? -21.992 1.273 9.999 1.00 48.12 103 LEU A C 1
ATOM 796 O O . LEU A 1 103 ? -22.373 2.374 10.379 1.00 48.12 103 LEU A O 1
ATOM 800 N N . TYR A 1 104 ? -22.448 0.133 10.527 1.00 43.62 104 TYR A N 1
ATOM 801 C CA . TYR A 1 104 ? -23.515 0.020 11.518 1.00 43.62 104 TYR A CA 1
ATOM 802 C C . TYR A 1 104 ? -23.102 -0.686 12.816 1.00 43.62 104 TYR A C 1
ATOM 804 O O . TYR A 1 104 ? -23.952 -0.883 13.680 1.00 43.62 104 TYR A O 1
ATOM 812 N N . SER A 1 105 ? -21.840 -1.102 12.976 1.00 47.97 105 SER A N 1
ATOM 813 C CA . SER A 1 105 ? -21.392 -1.675 14.248 1.00 47.97 105 SER A CA 1
ATOM 814 C C . SER A 1 105 ? -20.673 -0.605 15.054 1.00 47.97 105 SER A C 1
ATOM 816 O O . SER A 1 105 ? -19.611 -0.136 14.669 1.00 47.97 105 SER A O 1
ATOM 818 N N . GLU A 1 106 ? -21.240 -0.251 16.204 1.00 53.66 106 GLU A N 1
ATOM 819 C CA . GLU A 1 106 ? -20.692 0.708 17.179 1.00 53.66 106 GLU A CA 1
ATOM 820 C C . GLU A 1 106 ? -19.299 0.312 17.729 1.00 53.66 106 GLU A C 1
ATOM 822 O O . GLU A 1 106 ? -18.674 1.052 18.488 1.00 53.66 106 GLU A O 1
ATOM 827 N N . ASN A 1 107 ? -18.770 -0.845 17.321 1.00 56.31 107 ASN A N 1
ATOM 828 C CA . ASN A 1 107 ? -17.433 -1.309 17.649 1.00 56.31 107 ASN A CA 1
ATOM 829 C C . ASN A 1 107 ? -16.420 -0.792 16.622 1.00 56.31 107 ASN A C 1
ATOM 831 O O . ASN A 1 107 ? -16.199 -1.425 15.597 1.00 56.31 107 ASN A O 1
ATOM 835 N N . ARG A 1 108 ? -15.813 0.357 16.947 1.00 64.81 108 ARG A N 1
ATOM 836 C CA . ARG A 1 108 ? -14.600 0.965 16.366 1.00 64.81 108 ARG A CA 1
ATOM 837 C C . ARG A 1 108 ? -14.049 0.275 15.101 1.00 64.81 108 ARG A C 1
ATOM 839 O O . ARG A 1 108 ? -13.330 -0.725 15.189 1.00 64.81 108 ARG A O 1
ATOM 846 N N . SER A 1 109 ? -14.319 0.885 13.950 1.00 78.44 109 SER A N 1
ATOM 847 C CA . SER A 1 109 ? -13.735 0.497 12.668 1.00 78.44 109 SER A CA 1
ATOM 848 C C . SER A 1 109 ? -12.211 0.466 12.713 1.00 78.44 109 SER A C 1
ATOM 850 O O . SER A 1 109 ? -11.578 1.281 13.388 1.00 78.44 109 SER A O 1
ATOM 852 N N . LYS A 1 110 ? -11.606 -0.469 11.979 1.00 88.12 110 LYS A N 1
ATOM 853 C CA . LYS A 1 110 ? -10.154 -0.445 11.749 1.00 88.12 110 LYS A CA 1
ATOM 854 C C . LYS A 1 110 ? -9.877 0.398 10.518 1.00 88.12 110 LYS A C 1
ATOM 856 O O . LYS A 1 110 ? -10.631 0.340 9.555 1.00 88.12 110 LYS A O 1
ATOM 861 N N . TRP A 1 111 ? -8.796 1.162 10.542 1.00 92.06 111 TRP A N 1
ATOM 862 C CA . TRP A 1 111 ? -8.427 2.066 9.455 1.00 92.06 111 TRP A CA 1
ATOM 863 C C . TRP A 1 111 ? -7.055 1.702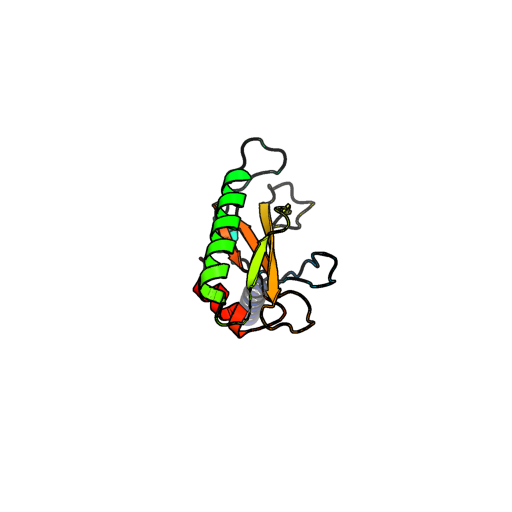 8.900 1.00 92.06 111 TRP A C 1
ATOM 865 O O . TRP A 1 111 ? -6.246 1.069 9.581 1.00 92.06 111 TRP A O 1
ATOM 875 N N . CYS A 1 112 ? -6.793 2.104 7.666 1.00 94.31 112 CYS A N 1
ATOM 876 C CA . CYS A 1 112 ? -5.482 2.039 7.036 1.00 94.31 112 CYS A CA 1
ATOM 877 C C . CYS A 1 112 ? -5.306 3.213 6.069 1.00 94.31 112 CYS A C 1
ATOM 879 O O . CYS A 1 112 ? -6.272 3.890 5.713 1.00 94.31 112 CYS A O 1
ATOM 881 N N . TYR A 1 113 ? -4.068 3.446 5.645 1.00 95.62 113 TYR A N 1
ATOM 882 C CA . TYR A 1 113 ? -3.790 4.308 4.505 1.00 95.62 113 TYR A CA 1
ATOM 883 C C . TYR A 1 113 ? -3.753 3.474 3.232 1.00 95.62 113 TYR A C 1
ATOM 885 O O . TYR A 1 113 ? -3.103 2.436 3.184 1.00 95.62 113 TYR A O 1
ATOM 893 N N . LEU A 1 114 ? -4.431 3.941 2.202 1.00 94.56 114 LEU A N 1
ATOM 894 C CA . LEU A 1 114 ? -4.405 3.410 0.855 1.00 94.56 114 LEU A CA 1
ATOM 895 C C . LEU A 1 114 ? -3.483 4.284 0.008 1.00 94.56 114 LEU A C 1
ATOM 897 O O . LEU A 1 114 ? -3.611 5.507 0.002 1.00 94.56 114 LEU A O 1
ATOM 901 N N . VAL A 1 115 ? -2.556 3.640 -0.696 1.00 95.75 115 VAL A N 1
ATOM 902 C CA . VAL A 1 115 ? -1.498 4.312 -1.450 1.00 95.75 115 VAL A CA 1
ATOM 903 C C . VAL A 1 115 ? -1.467 3.767 -2.876 1.00 95.75 115 VAL A C 1
ATOM 905 O O . VAL A 1 115 ? -0.953 2.663 -3.092 1.00 95.75 115 VAL A O 1
ATOM 908 N N . PRO A 1 116 ? -2.042 4.478 -3.857 1.00 93.50 116 PRO A N 1
ATOM 909 C CA . PRO A 1 116 ? -1.893 4.133 -5.261 1.00 93.50 116 PRO A CA 1
ATOM 910 C C . PRO A 1 116 ? -0.514 4.552 -5.778 1.00 93.50 116 PRO A C 1
ATOM 912 O O . PRO A 1 116 ? -0.082 5.689 -5.594 1.00 93.50 116 PRO A O 1
ATOM 915 N N . PHE A 1 117 ? 0.154 3.637 -6.475 1.00 93.31 117 PHE A N 1
ATOM 916 C CA . PHE A 1 117 ? 1.409 3.881 -7.175 1.00 93.31 117 PHE A CA 1
ATOM 917 C C . PHE A 1 117 ? 1.224 3.733 -8.682 1.00 93.31 117 PHE A C 1
ATOM 919 O O . PHE A 1 117 ? 0.475 2.878 -9.162 1.00 93.31 117 PHE A O 1
ATOM 926 N N . GLN A 1 118 ? 1.973 4.542 -9.423 1.00 92.06 118 GLN A N 1
ATOM 927 C CA . GLN A 1 118 ? 2.063 4.507 -10.874 1.00 92.06 118 GLN A CA 1
ATOM 928 C C . GLN A 1 118 ? 3.528 4.385 -11.297 1.00 92.06 118 GLN A C 1
ATOM 930 O O . GLN A 1 118 ? 4.387 5.106 -10.789 1.00 92.06 118 GLN A O 1
ATOM 935 N N . GLY A 1 119 ? 3.810 3.477 -12.226 1.00 91.06 119 GLY A N 1
ATOM 936 C CA . GLY A 1 119 ? 5.110 3.268 -12.852 1.00 91.06 119 GLY A CA 1
ATOM 937 C C . GLY A 1 119 ? 5.063 3.632 -14.335 1.00 91.06 119 GLY A C 1
ATOM 938 O O . GLY A 1 119 ? 4.240 3.113 -15.093 1.00 91.06 119 GLY A O 1
ATOM 939 N N . VAL A 1 120 ? 5.961 4.519 -14.766 1.00 89.38 120 VAL A N 1
ATOM 940 C CA . VAL A 1 120 ? 6.096 4.919 -16.180 1.00 89.38 120 VAL A CA 1
ATOM 941 C C . VAL A 1 120 ? 6.772 3.800 -16.979 1.00 89.38 120 VAL A C 1
ATOM 943 O O . VAL A 1 120 ? 7.715 3.204 -16.485 1.00 89.38 120 VAL A O 1
ATOM 946 N N . ARG A 1 121 ? 6.359 3.509 -18.217 1.00 86.75 121 ARG A N 1
ATOM 947 C CA . ARG A 1 121 ? 7.066 2.548 -19.094 1.00 86.75 121 ARG A CA 1
ATOM 948 C C . ARG A 1 121 ? 8.342 3.168 -19.675 1.00 86.75 121 ARG A C 1
ATOM 950 O O . ARG A 1 121 ? 8.294 4.308 -20.133 1.00 86.75 121 ARG A O 1
ATOM 957 N N . LEU A 1 122 ? 9.465 2.443 -19.689 1.00 84.00 122 LEU A N 1
ATOM 958 C CA . LEU A 1 122 ? 10.729 2.970 -20.238 1.00 84.00 122 LEU A CA 1
ATOM 959 C C . LEU A 1 122 ? 10.848 2.795 -21.756 1.00 84.00 122 LEU A C 1
ATOM 961 O O . LEU A 1 122 ? 11.348 3.688 -22.437 1.00 84.00 122 LEU A O 1
ATOM 965 N N . SER A 1 123 ? 10.390 1.676 -22.308 1.00 77.00 123 SER A N 1
ATOM 966 C CA . SER A 1 123 ? 10.707 1.246 -23.679 1.00 77.00 123 SER A CA 1
ATOM 967 C C . SER A 1 123 ? 9.989 1.984 -24.822 1.00 77.00 123 SER A C 1
ATOM 969 O O . SER A 1 123 ? 9.868 1.444 -25.918 1.00 77.00 123 SER A O 1
ATOM 971 N N . GLY A 1 124 ? 9.495 3.208 -24.626 1.00 68.75 124 GLY A N 1
ATOM 972 C CA . GLY A 1 124 ? 8.809 3.968 -25.685 1.00 68.75 124 GLY A CA 1
ATOM 973 C C . GLY A 1 124 ? 7.501 3.335 -26.188 1.00 68.75 124 GLY A C 1
ATOM 974 O O . GLY A 1 124 ? 6.904 3.834 -27.140 1.00 68.75 124 GLY A O 1
ATOM 975 N N . HIS A 1 125 ? 7.034 2.255 -25.553 1.00 72.50 125 HIS A N 1
ATOM 976 C CA . HIS A 1 125 ? 5.757 1.628 -25.865 1.00 72.50 125 HIS A CA 1
ATOM 977 C C . HIS A 1 125 ? 4.605 2.522 -25.396 1.00 72.50 125 HIS A C 1
ATOM 979 O O . HIS A 1 125 ? 4.516 2.881 -24.220 1.00 72.50 125 HIS A O 1
ATOM 985 N N . SER A 1 126 ? 3.687 2.840 -26.309 1.00 77.19 126 SER A N 1
ATOM 986 C CA . SER A 1 126 ? 2.424 3.518 -26.012 1.00 77.19 126 SER A CA 1
ATOM 987 C C . SER A 1 126 ? 1.460 2.537 -25.336 1.00 77.19 126 SER A C 1
ATOM 989 O O . SER A 1 126 ? 0.639 1.900 -25.994 1.00 77.19 126 SER A O 1
ATOM 991 N N . GLY A 1 127 ? 1.609 2.358 -24.029 1.00 82.12 127 GLY A N 1
ATOM 992 C CA . GLY A 1 127 ? 0.736 1.527 -23.202 1.00 82.12 127 GLY A CA 1
ATOM 993 C C . GLY A 1 127 ? 0.295 2.272 -21.943 1.00 82.12 127 GLY A C 1
ATOM 994 O O . GLY A 1 127 ? 0.917 3.277 -21.590 1.00 82.1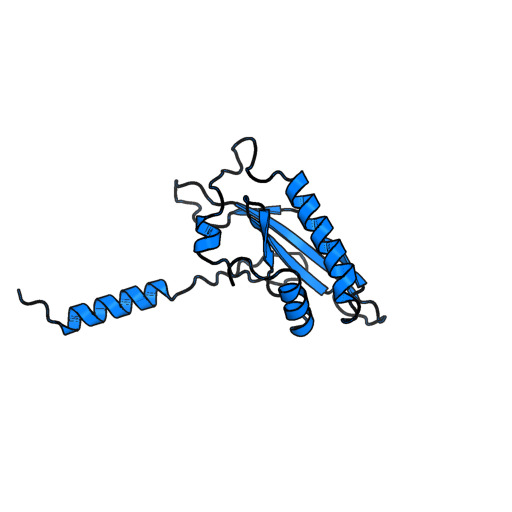2 127 GLY A O 1
ATOM 995 N N . PRO A 1 128 ? -0.754 1.793 -21.252 1.00 83.56 128 PRO A N 1
ATOM 996 C CA . PRO A 1 128 ? -1.125 2.343 -19.955 1.00 83.56 128 PRO A CA 1
ATOM 997 C C . PRO A 1 128 ? 0.046 2.209 -18.961 1.00 83.56 128 PRO A C 1
ATOM 999 O O . PRO A 1 128 ? 0.868 1.284 -19.097 1.00 83.56 128 PRO A O 1
ATOM 1002 N N . PRO A 1 129 ? 0.151 3.130 -17.984 1.00 86.38 129 PRO A N 1
ATOM 1003 C CA . PRO A 1 129 ? 1.149 3.031 -16.926 1.00 86.38 129 PRO A CA 1
ATOM 1004 C C . PRO A 1 129 ? 0.937 1.751 -16.114 1.00 86.38 129 PRO A C 1
ATOM 1006 O O . PRO A 1 129 ? -0.171 1.218 -16.038 1.00 86.38 129 PRO A O 1
ATOM 1009 N N . TYR A 1 130 ? 1.999 1.262 -15.480 1.00 88.19 130 TYR A N 1
ATOM 1010 C CA . TYR A 1 130 ? 1.844 0.216 -14.477 1.00 88.19 130 TYR A CA 1
ATOM 1011 C C . TYR A 1 130 ? 1.169 0.827 -13.261 1.00 88.19 130 TYR A C 1
ATOM 1013 O O . TYR A 1 130 ? 1.665 1.806 -12.714 1.00 88.19 130 TYR A O 1
ATOM 1021 N N . VAL A 1 131 ? 0.049 0.261 -12.839 1.00 89.56 131 VAL A N 1
ATOM 1022 C CA . VAL A 1 131 ? -0.663 0.716 -11.648 1.00 89.56 131 VAL A CA 1
ATOM 1023 C C . VAL A 1 131 ? -0.658 -0.377 -10.597 1.00 89.56 131 VAL A C 1
ATOM 1025 O O . VAL A 1 131 ? -0.769 -1.571 -10.894 1.00 89.56 131 VAL A O 1
ATOM 1028 N N . MET A 1 132 ? -0.515 0.044 -9.352 1.00 90.06 132 MET A N 1
ATOM 1029 C CA . MET A 1 132 ? -0.648 -0.823 -8.199 1.00 90.06 132 MET A CA 1
ATOM 1030 C C . MET A 1 132 ? -1.160 -0.023 -7.014 1.00 90.06 132 MET A C 1
ATOM 1032 O O . MET A 1 132 ? -1.126 1.205 -7.007 1.00 90.06 132 MET A O 1
ATOM 1036 N N . SER A 1 133 ? -1.591 -0.719 -5.977 1.00 92.00 133 SER A N 1
ATOM 1037 C CA . SER A 1 133 ? -1.998 -0.077 -4.739 1.00 92.00 133 SER A CA 1
ATOM 1038 C C . SER A 1 133 ? -1.514 -0.875 -3.546 1.00 92.00 133 SER A C 1
ATOM 1040 O O . SER A 1 133 ? -1.407 -2.101 -3.590 1.00 92.00 133 SER A O 1
ATOM 1042 N N . MET A 1 134 ? -1.217 -0.173 -2.464 1.00 94.12 134 MET A N 1
ATOM 1043 C CA . MET A 1 134 ? -0.817 -0.776 -1.203 1.00 94.12 134 MET A CA 1
ATOM 1044 C C . MET A 1 134 ? -1.680 -0.245 -0.070 1.00 94.12 134 MET A C 1
ATOM 1046 O O . MET A 1 134 ? -2.154 0.890 -0.118 1.00 94.12 134 MET A O 1
ATOM 1050 N N . LEU A 1 135 ? -1.859 -1.063 0.961 1.00 94.19 135 LEU A N 1
ATOM 1051 C CA . LEU A 1 135 ? -2.445 -0.643 2.225 1.00 94.19 135 LEU A CA 1
ATOM 1052 C C . LEU A 1 135 ? -1.343 -0.562 3.277 1.00 94.19 135 LEU A C 1
ATOM 1054 O O . LEU A 1 135 ? -0.599 -1.520 3.466 1.00 94.19 135 LEU A O 1
ATOM 1058 N N . ILE A 1 136 ? -1.267 0.550 3.996 1.00 95.88 136 ILE A N 1
ATOM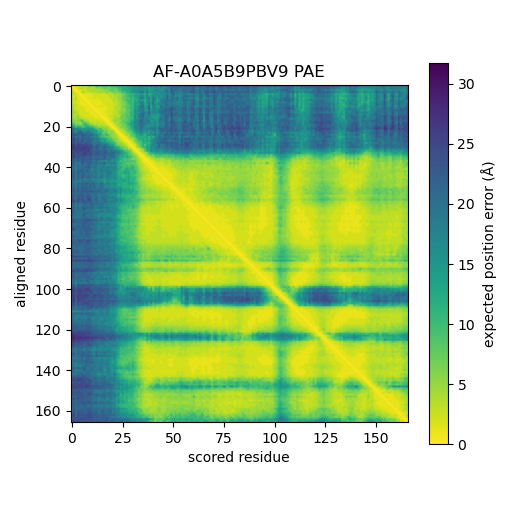 1059 C CA . ILE A 1 136 ? -0.417 0.717 5.171 1.00 95.88 136 ILE A CA 1
ATOM 1060 C C . ILE A 1 136 ? -1.330 0.687 6.395 1.00 95.88 136 ILE A C 1
ATOM 1062 O O . ILE A 1 136 ? -2.113 1.610 6.636 1.00 95.88 136 ILE A O 1
ATOM 1066 N N . LEU A 1 137 ? -1.265 -0.402 7.156 1.00 94.81 137 LEU A N 1
ATOM 1067 C CA . LEU A 1 137 ? -2.029 -0.573 8.388 1.00 94.81 137 LEU A CA 1
ATOM 1068 C C . LEU A 1 137 ? -1.583 0.440 9.448 1.00 94.81 137 LEU A C 1
ATOM 1070 O O . LEU A 1 137 ? -0.470 0.961 9.408 1.00 94.81 137 LEU A O 1
ATOM 1074 N N . MET A 1 138 ? -2.429 0.686 10.449 1.00 95.69 138 MET A N 1
ATOM 1075 C CA . MET A 1 138 ? -2.137 1.663 11.511 1.00 95.69 138 MET A CA 1
ATOM 1076 C C . MET A 1 138 ? -0.971 1.270 12.432 1.00 95.69 138 MET A C 1
ATOM 1078 O O . MET A 1 138 ? -0.530 2.079 13.240 1.00 95.69 138 MET A O 1
ATOM 1082 N N . ASP A 1 139 ? -0.439 0.056 12.317 1.00 95.38 139 ASP A N 1
ATOM 1083 C CA . ASP A 1 139 ? 0.813 -0.354 12.965 1.00 95.38 139 ASP A CA 1
ATOM 1084 C C . ASP A 1 139 ? 2.057 -0.188 12.069 1.00 95.38 139 ASP A C 1
ATOM 1086 O O . ASP A 1 139 ? 3.174 -0.452 12.511 1.00 95.38 139 ASP A O 1
ATOM 1090 N N . GLY A 1 140 ? 1.886 0.282 10.831 1.00 95.81 140 GLY A N 1
ATOM 1091 C CA . GLY A 1 140 ? 2.955 0.479 9.853 1.00 95.81 140 GLY A CA 1
ATOM 1092 C C . GLY A 1 140 ? 3.220 -0.713 8.936 1.00 95.81 140 GLY A C 1
ATOM 1093 O O . GLY A 1 140 ? 4.085 -0.603 8.072 1.00 95.81 140 GLY A O 1
ATOM 1094 N N . ARG A 1 141 ? 2.505 -1.837 9.076 1.00 94.56 141 ARG A N 1
ATOM 1095 C CA . ARG A 1 141 ? 2.646 -2.964 8.141 1.00 94.56 141 ARG A CA 1
ATOM 1096 C C . ARG A 1 141 ? 2.068 -2.627 6.773 1.00 94.56 141 ARG A C 1
ATOM 1098 O O . ARG A 1 141 ? 1.034 -1.970 6.675 1.00 94.56 141 ARG A O 1
ATOM 1105 N N . VAL A 1 142 ? 2.721 -3.131 5.732 1.00 94.44 142 VAL A N 1
ATOM 1106 C CA . VAL A 1 142 ? 2.358 -2.901 4.332 1.00 94.44 142 VAL A CA 1
ATOM 1107 C C . VAL A 1 142 ? 1.721 -4.165 3.769 1.00 94.44 142 VAL A C 1
ATOM 1109 O O . VAL A 1 142 ? 2.246 -5.260 3.952 1.00 94.44 142 VAL A O 1
ATOM 1112 N N . ILE A 1 143 ? 0.593 -4.009 3.083 1.00 91.44 143 ILE A N 1
ATOM 1113 C CA . ILE A 1 143 ? -0.086 -5.068 2.341 1.00 91.44 143 ILE A CA 1
ATOM 1114 C C . ILE A 1 143 ? -0.122 -4.656 0.878 1.00 91.44 143 ILE A C 1
ATOM 1116 O O . ILE A 1 143 ? -0.695 -3.625 0.520 1.00 91.44 143 ILE A O 1
ATOM 1120 N N . VAL A 1 144 ? 0.494 -5.472 0.033 1.00 90.44 144 VAL A N 1
ATOM 1121 C CA . VAL A 1 144 ? 0.577 -5.231 -1.405 1.00 90.44 144 VAL A CA 1
ATOM 1122 C C . VAL A 1 144 ? -0.703 -5.728 -2.077 1.00 90.44 144 VAL A C 1
ATOM 1124 O O . VAL A 1 144 ? -1.114 -6.871 -1.879 1.00 90.44 144 VAL A O 1
ATOM 1127 N N . GLY A 1 145 ? -1.354 -4.864 -2.855 1.00 85.44 145 GLY A N 1
ATOM 1128 C CA . GLY A 1 145 ? -2.486 -5.240 -3.699 1.00 85.44 145 GLY A CA 1
ATOM 1129 C C . GLY A 1 145 ? -2.048 -5.986 -4.955 1.00 85.44 145 GLY A C 1
ATOM 1130 O O . GLY A 1 145 ? -0.889 -5.936 -5.367 1.00 85.44 145 GLY A O 1
ATOM 1131 N N . GLU A 1 146 ? -2.986 -6.677 -5.592 1.00 79.06 146 GLU A N 1
ATOM 1132 C CA . GLU A 1 146 ? -2.720 -7.336 -6.871 1.00 79.06 146 GLU A CA 1
ATOM 1133 C C . GLU A 1 146 ? -2.418 -6.307 -7.972 1.00 79.06 146 GLU A C 1
ATOM 1135 O O . GLU A 1 146 ? -3.132 -5.316 -8.130 1.00 79.06 146 GLU A O 1
ATOM 1140 N N . THR A 1 147 ? -1.368 -6.554 -8.757 1.00 77.44 147 THR A N 1
ATOM 1141 C CA . THR A 1 147 ? -1.051 -5.776 -9.960 1.00 77.44 147 THR A CA 1
ATOM 1142 C C . THR A 1 147 ? -1.860 -6.318 -11.141 1.00 77.44 147 THR A C 1
ATOM 1144 O O . THR A 1 147 ? -1.989 -7.528 -11.311 1.00 77.44 147 THR A O 1
ATOM 1147 N N . HIS A 1 148 ? -2.435 -5.443 -11.970 1.00 68.50 148 HIS A N 1
ATOM 1148 C CA . HIS A 1 148 ? -3.338 -5.869 -13.055 1.00 68.50 148 HIS A CA 1
ATOM 1149 C C . HIS A 1 148 ? -2.657 -6.202 -14.392 1.00 68.50 148 HIS A C 1
ATOM 1151 O O . HIS A 1 148 ? -3.327 -6.674 -15.305 1.00 68.50 148 HIS A O 1
ATOM 1157 N N . TYR A 1 149 ? -1.340 -6.016 -14.524 1.00 68.19 149 TYR A N 1
ATOM 1158 C CA . TYR A 1 149 ? -0.715 -5.981 -15.855 1.00 68.19 149 TYR A CA 1
ATOM 1159 C C . TYR A 1 149 ? 0.437 -6.963 -16.086 1.00 68.19 149 TYR A C 1
ATOM 1161 O O . TYR A 1 149 ? 0.683 -7.323 -17.235 1.00 68.19 149 TYR A O 1
ATOM 1169 N N . ASP A 1 150 ? 1.136 -7.417 -15.044 1.00 78.94 150 ASP A N 1
ATOM 1170 C CA . ASP A 1 150 ? 2.255 -8.354 -15.200 1.00 78.94 150 ASP A CA 1
ATOM 1171 C C . ASP A 1 150 ? 2.449 -9.186 -13.923 1.00 78.94 150 ASP A C 1
ATOM 1173 O O . ASP A 1 150 ? 2.752 -8.648 -12.853 1.00 78.94 150 ASP A O 1
ATOM 1177 N N . ALA A 1 151 ? 2.270 -10.504 -14.049 1.00 81.44 151 ALA A N 1
ATOM 1178 C CA . ALA A 1 151 ? 2.447 -11.454 -12.954 1.00 81.44 151 ALA A CA 1
ATOM 1179 C C . ALA A 1 151 ? 3.898 -11.485 -12.448 1.00 81.44 151 ALA A C 1
ATOM 1181 O O . ALA A 1 151 ? 4.120 -11.543 -11.242 1.00 81.44 151 ALA A O 1
ATOM 1182 N N . ASN A 1 152 ? 4.888 -11.351 -13.338 1.00 85.44 152 ASN A N 1
ATOM 1183 C CA . ASN A 1 152 ? 6.302 -11.359 -12.957 1.00 85.44 152 ASN A CA 1
ATOM 1184 C C . ASN A 1 152 ? 6.668 -10.106 -12.159 1.00 85.44 152 ASN A C 1
ATOM 1186 O O . ASN A 1 152 ? 7.437 -10.181 -11.199 1.00 85.44 152 ASN A O 1
ATOM 1190 N N . LEU A 1 153 ? 6.103 -8.957 -12.544 1.00 84.12 153 LEU A N 1
ATOM 1191 C CA . LEU A 1 153 ? 6.254 -7.713 -11.795 1.00 84.12 153 LEU A CA 1
ATOM 1192 C C . LEU A 1 153 ? 5.582 -7.822 -10.424 1.00 84.12 153 LEU A C 1
ATOM 1194 O O . LEU A 1 153 ? 6.177 -7.432 -9.423 1.00 84.12 153 LEU A O 1
ATOM 1198 N N . GLY A 1 154 ? 4.377 -8.397 -10.368 1.00 84.38 154 GLY A N 1
ATOM 1199 C CA . GLY A 1 154 ? 3.680 -8.677 -9.112 1.00 84.38 154 GLY A CA 1
ATOM 1200 C C . GLY A 1 154 ? 4.513 -9.551 -8.171 1.00 84.38 154 GLY A C 1
ATOM 1201 O O . GLY A 1 154 ? 4.699 -9.199 -7.008 1.00 84.38 154 GLY A O 1
ATOM 1202 N N . ASP A 1 155 ? 5.091 -10.638 -8.679 1.00 86.50 155 ASP A N 1
ATOM 1203 C CA . ASP A 1 155 ? 5.942 -11.545 -7.903 1.00 86.50 155 ASP A CA 1
ATOM 1204 C C . ASP A 1 155 ? 7.269 -10.898 -7.486 1.00 86.50 155 ASP A C 1
ATOM 1206 O O . ASP A 1 155 ? 7.791 -11.169 -6.405 1.00 86.50 155 ASP A O 1
ATOM 1210 N N . ALA A 1 156 ? 7.839 -10.021 -8.314 1.00 86.00 156 ALA A N 1
ATOM 1211 C CA . ALA A 1 156 ? 9.011 -9.241 -7.933 1.00 86.00 156 ALA A CA 1
ATOM 1212 C C . ALA A 1 156 ? 8.698 -8.285 -6.781 1.00 86.00 156 ALA A C 1
ATOM 1214 O O . ALA A 1 156 ? 9.424 -8.267 -5.793 1.00 86.00 156 ALA A O 1
ATOM 1215 N N . ILE A 1 157 ? 7.588 -7.554 -6.867 1.00 85.81 157 ILE A N 1
ATOM 1216 C CA . ILE A 1 157 ? 7.152 -6.636 -5.814 1.00 85.81 157 ILE A CA 1
ATOM 1217 C C . ILE A 1 157 ? 6.864 -7.400 -4.517 1.00 85.81 157 ILE A C 1
ATOM 1219 O O . ILE A 1 157 ? 7.318 -6.976 -3.458 1.00 85.81 157 ILE A O 1
ATOM 1223 N N . LYS A 1 158 ? 6.195 -8.557 -4.591 1.00 87.12 158 LYS A N 1
ATOM 1224 C CA . LYS A 1 158 ? 5.958 -9.430 -3.429 1.00 87.12 158 LYS A CA 1
ATOM 1225 C C . LYS A 1 158 ? 7.244 -9.970 -2.803 1.00 87.12 158 LYS A C 1
ATOM 1227 O O . LYS A 1 158 ? 7.264 -10.230 -1.611 1.00 87.12 158 LYS A O 1
ATOM 1232 N N . ARG A 1 159 ? 8.334 -10.126 -3.561 1.00 86.88 159 ARG A N 1
ATOM 1233 C CA . ARG A 1 159 ? 9.640 -10.500 -2.987 1.00 86.88 159 ARG A CA 1
ATOM 1234 C C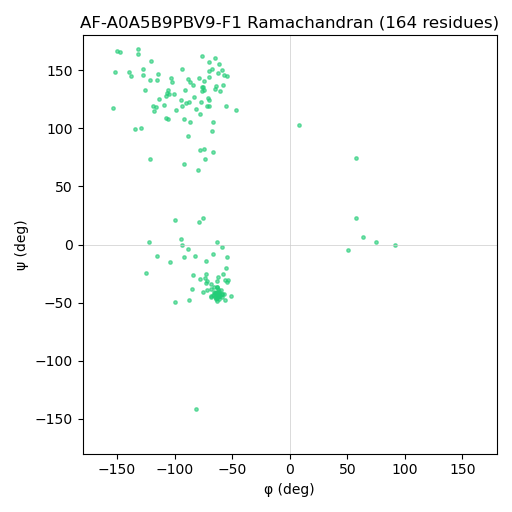 . ARG A 1 159 ? 10.298 -9.360 -2.213 1.00 86.88 159 ARG A C 1
ATOM 1236 O O . ARG A 1 159 ? 10.997 -9.628 -1.243 1.00 86.88 159 ARG A O 1
ATOM 1243 N N . ILE A 1 160 ? 10.089 -8.113 -2.637 1.00 85.38 160 ILE A N 1
ATOM 1244 C CA . ILE A 1 160 ? 10.606 -6.921 -1.942 1.00 85.38 160 ILE A CA 1
ATOM 1245 C C . ILE A 1 160 ? 9.773 -6.651 -0.685 1.00 85.38 160 ILE A C 1
ATOM 1247 O O . ILE A 1 160 ? 10.308 -6.324 0.372 1.00 85.38 160 ILE A O 1
ATOM 1251 N N . TYR A 1 161 ? 8.460 -6.824 -0.813 1.00 85.31 161 TYR A N 1
ATOM 1252 C CA . TYR A 1 161 ? 7.470 -6.625 0.234 1.00 85.31 161 TYR A CA 1
ATOM 1253 C C . TYR A 1 161 ? 6.713 -7.929 0.455 1.00 85.31 161 TYR A C 1
ATOM 1255 O O . TYR A 1 161 ? 5.565 -8.041 0.006 1.00 85.31 161 TYR A O 1
ATOM 1263 N N . PRO A 1 162 ? 7.353 -8.925 1.101 1.00 83.19 162 PRO A N 1
ATOM 1264 C CA . PRO A 1 162 ? 6.655 -10.143 1.462 1.00 83.19 162 PRO A CA 1
ATOM 1265 C C . PRO A 1 162 ? 5.474 -9.757 2.335 1.00 83.19 162 PRO A C 1
ATOM 1267 O O . PRO A 1 162 ? 5.587 -8.883 3.202 1.00 83.19 162 PRO A O 1
ATOM 1270 N N . ASP A 1 163 ? 4.333 -10.389 2.077 1.00 77.19 163 ASP A N 1
ATOM 1271 C CA . ASP A 1 163 ? 3.186 -10.225 2.949 1.00 77.19 163 ASP A CA 1
ATOM 1272 C C . ASP A 1 163 ? 3.658 -10.610 4.362 1.00 77.19 163 ASP A C 1
ATOM 1274 O O . ASP A 1 163 ? 4.092 -11.745 4.557 1.00 77.19 163 ASP A O 1
ATOM 1278 N N . PRO A 1 164 ? 3.606 -9.703 5.358 1.00 69.56 164 PRO A N 1
ATOM 1279 C CA . PRO A 1 164 ? 4.086 -9.980 6.714 1.00 69.56 164 PRO A CA 1
ATOM 1280 C C . PRO A 1 164 ? 3.295 -11.094 7.413 1.00 69.56 164 PRO A C 1
ATOM 1282 O O . PRO A 1 164 ? 3.485 -11.353 8.602 1.00 69.56 164 PRO A O 1
ATOM 1285 N N . THR A 1 165 ? 2.338 -11.688 6.712 1.00 64.06 165 THR A N 1
ATOM 1286 C CA . THR A 1 165 ? 1.527 -12.791 7.169 1.00 64.06 165 THR A CA 1
ATOM 1287 C C . THR A 1 165 ? 1.928 -14.144 6.575 1.00 64.06 165 THR A C 1
ATOM 1289 O O . THR A 1 165 ? 1.482 -15.146 7.130 1.00 64.06 165 THR A O 1
ATOM 1292 N N . GLU A 1 166 ? 2.730 -14.208 5.502 1.00 60.88 166 GLU A N 1
ATOM 1293 C CA . GLU A 1 166 ? 3.321 -15.455 4.965 1.00 60.88 166 GLU A CA 1
ATOM 1294 C C . GLU A 1 166 ? 4.451 -16.000 5.844 1.00 60.88 166 GLU A C 1
ATOM 1296 O O . GLU A 1 166 ? 4.405 -17.229 6.090 1.00 60.88 166 GLU A O 1
#